Protein AF-A0A389M6L0-F1 (afdb_monomer)

Radius of gyration: 16.71 Å; Cα contacts (8 Å, |Δi|>4): 31; chains: 1; bounding box: 38×18×47 Å

Sequence (86 aa):
MMKDLITLRAEIDNLDGEILALLLKRFDASIGVRTYKKEHEVAVLDSNREAEILEYVANFTEDTMISMQLVEIYRAILATSKEVQK

Foldseek 3Di:
DDDDPVRVVVVVVVVVVVVVVVLVVVLVVLLVVVVVCVVVVNDPDPPVVLVVVLVCLLVVDPPNVVSVVSSVVSVVSVVVSVVSND

Mean predicted aligned error: 4.32 Å

Nearest PDB structures (foldseek):
  5gmu-assembly2_B  TM=8.685E-01  e=9.965E-03  Bacillus subtilis subsp. subtilis str. 168
  5j6f-assembly1_A-2  TM=8.780E-01  e=1.863E-02  Geobacillus sp. GHH01

Secondary structure (DSSP, 8-state):
-PPPHHHHHHHHHHHHHHHHHHHHHHHHHHHHHHHHHHHTT--S--HHHHHHHHHHHHTS-S-HHHHHHHHHHHHHHHHHHHHHT-

pLDDT: mean 91.87, std 8.56, range [60.81, 98.69]

Structure (mmCIF, N/CA/C/O backbone):
data_AF-A0A389M6L0-F1
#
_entry.id   AF-A0A389M6L0-F1
#
loop_
_atom_site.group_PDB
_atom_site.id
_atom_site.type_symbol
_atom_site.label_atom_id
_atom_site.label_alt_id
_atom_site.label_comp_id
_atom_site.label_asym_id
_atom_site.label_entity_id
_atom_site.label_seq_id
_atom_site.pdbx_PDB_ins_code
_atom_site.Cartn_x
_atom_site.Cartn_y
_atom_site.Cartn_z
_atom_site.occupancy
_atom_site.B_iso_or_equiv
_atom_site.auth_seq_id
_atom_site.auth_comp_id
_atom_site.auth_asym_id
_atom_site.auth_atom_id
_atom_site.pdbx_PDB_model_num
ATOM 1 N N . MET A 1 1 ? 20.394 -9.071 -23.856 1.00 67.19 1 MET A N 1
ATOM 2 C CA . MET A 1 1 ? 19.710 -8.075 -24.710 1.00 67.19 1 MET A CA 1
ATOM 3 C C . MET A 1 1 ? 18.862 -7.188 -23.820 1.00 67.19 1 MET A C 1
ATOM 5 O O . MET A 1 1 ? 18.294 -7.701 -22.865 1.00 67.19 1 MET A O 1
ATOM 9 N N . MET A 1 2 ? 18.825 -5.884 -24.095 1.00 79.94 2 MET A N 1
ATOM 10 C CA . MET A 1 2 ? 17.919 -4.950 -23.421 1.00 79.94 2 MET A CA 1
ATOM 11 C C . MET A 1 2 ? 16.477 -5.285 -23.830 1.00 79.94 2 MET A C 1
ATOM 13 O O . MET A 1 2 ? 16.242 -5.560 -25.006 1.00 79.94 2 MET A O 1
ATOM 17 N N . LYS A 1 3 ? 15.543 -5.319 -22.871 1.00 90.12 3 LYS A N 1
ATOM 18 C CA . LYS A 1 3 ? 14.111 -5.494 -23.163 1.00 90.12 3 LYS A CA 1
ATOM 19 C C . LYS A 1 3 ? 13.634 -4.321 -24.027 1.00 90.12 3 LYS A C 1
ATOM 21 O O . LYS A 1 3 ? 14.048 -3.187 -23.792 1.00 90.12 3 LYS A O 1
ATOM 26 N N . ASP A 1 4 ? 12.788 -4.590 -25.018 1.00 96.00 4 ASP A N 1
ATOM 27 C CA . ASP A 1 4 ? 12.172 -3.529 -25.813 1.00 96.00 4 ASP A CA 1
ATOM 28 C C . ASP A 1 4 ? 11.013 -2.859 -25.056 1.00 96.00 4 ASP A C 1
ATOM 30 O O . ASP A 1 4 ? 10.566 -3.316 -24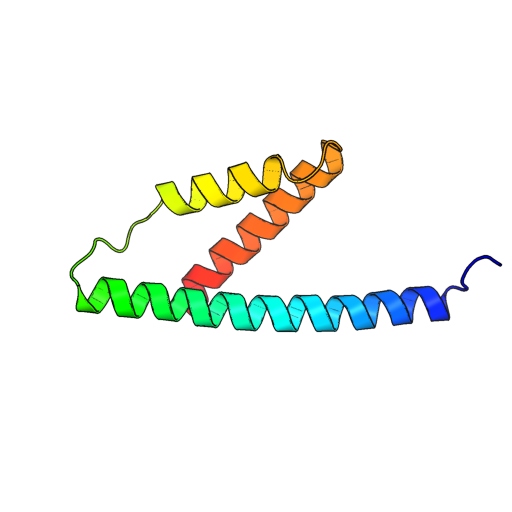.001 1.00 96.00 4 ASP A O 1
ATOM 34 N N . LEU A 1 5 ? 10.530 -1.740 -25.598 1.00 96.44 5 LEU A N 1
ATOM 35 C CA . LEU A 1 5 ? 9.459 -0.959 -24.981 1.00 96.44 5 LEU A CA 1
ATOM 36 C C . LEU A 1 5 ? 8.164 -1.766 -24.801 1.00 96.44 5 LEU A C 1
ATOM 38 O O . LEU A 1 5 ? 7.453 -1.565 -23.820 1.00 96.44 5 LEU A O 1
ATOM 42 N N . ILE A 1 6 ? 7.848 -2.654 -25.746 1.00 97.19 6 ILE A N 1
ATOM 43 C CA . ILE A 1 6 ? 6.621 -3.460 -25.710 1.00 97.19 6 ILE A CA 1
ATOM 44 C C . ILE A 1 6 ? 6.704 -4.464 -24.559 1.00 97.19 6 ILE A C 1
ATOM 46 O O . ILE A 1 6 ? 5.768 -4.579 -23.773 1.00 97.19 6 ILE A O 1
ATOM 50 N N . THR A 1 7 ? 7.851 -5.122 -24.410 1.00 96.88 7 THR A N 1
ATOM 51 C CA . THR A 1 7 ? 8.118 -6.085 -23.340 1.00 96.88 7 THR A CA 1
ATOM 52 C C . THR A 1 7 ? 8.079 -5.416 -21.969 1.00 96.88 7 THR A C 1
ATOM 54 O O . THR A 1 7 ? 7.463 -5.946 -21.051 1.00 96.88 7 THR A O 1
ATOM 57 N N . LEU A 1 8 ? 8.697 -4.237 -21.831 1.00 97.56 8 LEU A N 1
ATOM 58 C CA . LEU A 1 8 ? 8.686 -3.481 -20.574 1.00 97.56 8 LEU A CA 1
ATOM 59 C C . LEU A 1 8 ? 7.272 -3.032 -20.182 1.00 97.56 8 LEU A C 1
ATOM 61 O O . LEU A 1 8 ? 6.917 -3.092 -19.011 1.00 97.56 8 LEU A O 1
ATOM 65 N N . ARG A 1 9 ? 6.449 -2.609 -21.147 1.00 97.75 9 ARG A N 1
ATOM 66 C CA . ARG A 1 9 ? 5.051 -2.236 -20.879 1.00 97.75 9 ARG A CA 1
ATOM 67 C C . ARG A 1 9 ? 4.204 -3.433 -20.469 1.00 97.75 9 ARG A C 1
ATOM 69 O O . ARG A 1 9 ? 3.488 -3.331 -19.488 1.00 97.75 9 ARG A O 1
ATOM 76 N N . ALA A 1 10 ? 4.358 -4.572 -21.142 1.00 97.81 10 ALA A N 1
ATOM 77 C CA . ALA A 1 10 ? 3.659 -5.794 -20.752 1.00 97.81 10 ALA A CA 1
ATOM 78 C C . ALA A 1 10 ? 4.043 -6.257 -19.334 1.00 97.81 10 ALA A C 1
ATOM 80 O O . ALA A 1 10 ? 3.214 -6.788 -18.603 1.00 97.81 10 ALA A O 1
ATOM 81 N N . GLU A 1 11 ? 5.297 -6.052 -18.924 1.00 98.06 11 GLU A N 1
ATOM 82 C CA . GLU A 1 11 ? 5.737 -6.316 -17.552 1.00 98.06 11 GLU A CA 1
ATOM 83 C C . GLU A 1 11 ? 5.066 -5.379 -16.540 1.00 98.06 11 GLU A C 1
ATOM 85 O O . GLU A 1 11 ? 4.609 -5.856 -15.505 1.00 98.06 11 GLU A O 1
ATOM 90 N N . ILE A 1 12 ? 4.938 -4.085 -16.858 1.00 98.06 12 ILE A N 1
ATOM 91 C CA . ILE A 1 12 ? 4.180 -3.127 -16.036 1.00 98.06 12 ILE A CA 1
ATOM 92 C C . ILE A 1 12 ? 2.712 -3.548 -15.932 1.00 98.06 12 ILE A C 1
ATOM 94 O O . ILE A 1 12 ? 2.206 -3.659 -14.823 1.00 98.06 12 ILE A O 1
ATOM 98 N N . ASP A 1 13 ? 2.058 -3.865 -17.052 1.00 98.31 13 ASP A N 1
ATOM 99 C CA . ASP A 1 13 ? 0.645 -4.266 -17.065 1.00 98.31 13 ASP A CA 1
ATOM 100 C C . ASP A 1 13 ? 0.398 -5.506 -16.181 1.00 98.31 13 ASP A C 1
ATOM 102 O O . ASP A 1 13 ? -0.603 -5.592 -15.465 1.00 98.31 13 ASP A O 1
ATOM 106 N N . ASN A 1 14 ? 1.332 -6.464 -16.193 1.00 98.56 14 ASN A N 1
ATOM 107 C CA . ASN A 1 14 ? 1.264 -7.642 -15.330 1.00 98.56 14 ASN A CA 1
ATOM 108 C C . ASN A 1 14 ? 1.425 -7.275 -13.847 1.00 98.56 14 ASN A C 1
ATOM 110 O O . ASN A 1 14 ? 0.633 -7.725 -13.017 1.00 98.56 14 ASN A O 1
ATOM 114 N N . LEU A 1 15 ? 2.418 -6.443 -13.515 1.00 98.56 15 LEU A N 1
ATOM 115 C CA . LEU A 1 15 ? 2.644 -5.969 -12.147 1.00 98.56 15 LEU A CA 1
ATOM 116 C C . LEU A 1 15 ? 1.446 -5.174 -11.619 1.00 98.56 15 LEU A C 1
ATOM 118 O O . LEU A 1 15 ? 1.042 -5.366 -10.474 1.00 98.56 15 LEU A O 1
ATOM 122 N N . ASP A 1 16 ? 0.832 -4.338 -12.452 1.00 98.50 16 ASP A N 1
ATOM 123 C CA . ASP A 1 16 ? -0.374 -3.592 -12.099 1.00 98.50 16 ASP A CA 1
ATOM 124 C C . ASP A 1 16 ? -1.533 -4.541 -11.772 1.00 98.50 16 ASP A C 1
ATOM 126 O O . ASP A 1 16 ? -2.242 -4.345 -10.781 1.00 98.50 16 ASP A O 1
ATOM 130 N N . GLY A 1 17 ? -1.688 -5.627 -12.537 1.00 98.44 17 GLY 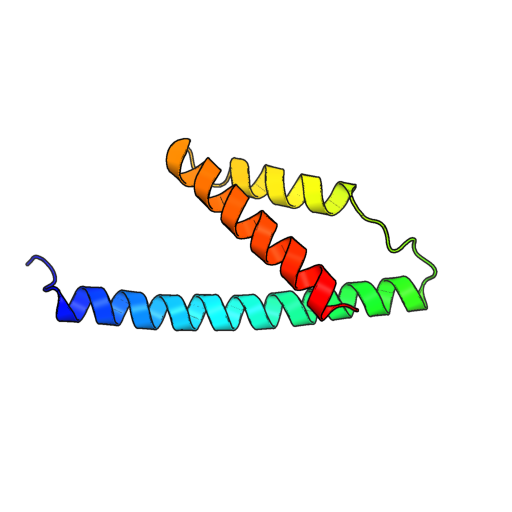A N 1
ATOM 131 C CA . GLY A 1 17 ? -2.643 -6.691 -12.224 1.00 98.44 17 GLY A CA 1
ATOM 132 C C . GLY A 1 17 ? -2.411 -7.315 -10.841 1.00 98.44 17 GLY A C 1
ATOM 133 O O . GLY A 1 17 ? -3.360 -7.508 -10.074 1.00 98.44 17 GLY A O 1
ATOM 134 N N . GLU A 1 18 ? -1.154 -7.584 -10.486 1.00 98.69 18 GLU A N 1
ATOM 135 C CA . GLU A 1 18 ? -0.787 -8.117 -9.170 1.00 98.69 18 GLU A CA 1
ATOM 136 C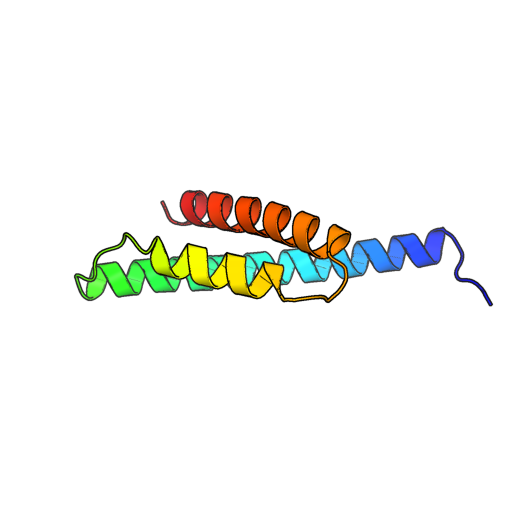 C . GLU A 1 18 ? -1.041 -7.109 -8.040 1.00 98.69 18 GLU A C 1
ATOM 138 O O . GLU A 1 18 ? -1.619 -7.469 -7.009 1.00 98.69 18 GLU A O 1
ATOM 143 N N . ILE A 1 19 ? -0.680 -5.839 -8.242 1.00 98.25 19 ILE A N 1
ATOM 144 C CA . ILE A 1 19 ? -0.919 -4.752 -7.283 1.00 98.25 19 ILE A CA 1
ATOM 145 C C . ILE A 1 19 ? -2.418 -4.613 -7.008 1.00 98.25 19 ILE A C 1
ATOM 147 O O . ILE A 1 19 ? -2.830 -4.582 -5.846 1.00 98.25 19 ILE A O 1
ATOM 151 N N . LEU A 1 20 ? -3.251 -4.591 -8.051 1.00 98.06 20 LEU A N 1
ATOM 152 C CA . LEU A 1 20 ? -4.706 -4.500 -7.909 1.00 98.06 20 LEU A CA 1
ATOM 153 C C . LEU A 1 20 ? -5.276 -5.697 -7.139 1.00 98.06 20 LEU A C 1
ATOM 155 O O . LEU A 1 20 ? -6.079 -5.517 -6.220 1.00 98.06 20 LEU A O 1
ATOM 159 N N . ALA A 1 21 ? -4.828 -6.915 -7.453 1.00 98.31 21 ALA A N 1
ATOM 160 C CA . ALA A 1 21 ? -5.258 -8.115 -6.741 1.00 98.31 21 ALA A CA 1
ATOM 161 C C . ALA A 1 21 ? -4.861 -8.087 -5.252 1.00 98.31 21 ALA A C 1
ATOM 163 O O . ALA A 1 21 ? -5.636 -8.516 -4.393 1.00 98.31 21 ALA A O 1
ATOM 164 N N . LEU A 1 22 ? -3.672 -7.569 -4.926 1.00 98.38 22 LEU A N 1
ATOM 165 C CA . LEU A 1 22 ? -3.216 -7.399 -3.544 1.00 98.38 22 LEU A CA 1
ATOM 166 C C . LEU A 1 22 ? -4.010 -6.320 -2.800 1.00 98.38 22 LEU A C 1
ATOM 168 O O . LEU A 1 22 ? -4.355 -6.520 -1.634 1.00 98.38 22 LEU A O 1
ATOM 172 N N . LEU A 1 23 ? -4.342 -5.209 -3.461 1.00 97.25 23 LEU A N 1
ATOM 173 C CA . LEU A 1 23 ? -5.156 -4.145 -2.873 1.00 97.25 23 LEU A CA 1
ATOM 174 C C . LEU A 1 23 ? -6.560 -4.637 -2.512 1.00 97.25 23 LEU A C 1
ATOM 176 O O . LEU A 1 23 ? -7.013 -4.375 -1.399 1.00 97.25 23 LEU A O 1
ATOM 180 N N . LEU A 1 24 ? -7.210 -5.408 -3.390 1.00 97.00 24 LEU A N 1
ATOM 181 C CA . LEU A 1 24 ? -8.515 -6.013 -3.099 1.00 97.00 24 LEU A CA 1
ATOM 182 C C . LEU A 1 24 ? -8.455 -6.909 -1.855 1.00 97.00 24 LEU A C 1
ATOM 184 O O . LEU A 1 24 ? -9.204 -6.696 -0.904 1.00 97.00 24 LEU A O 1
ATOM 188 N N . LYS A 1 25 ? -7.482 -7.829 -1.800 1.00 97.69 25 LYS A N 1
ATOM 189 C CA . LYS A 1 25 ? -7.271 -8.697 -0.627 1.00 97.69 25 LYS A CA 1
ATOM 190 C C . LYS A 1 25 ? -7.022 -7.894 0.652 1.00 97.69 25 LYS A C 1
ATOM 192 O O . LYS A 1 25 ? -7.505 -8.255 1.725 1.00 97.69 25 LYS A O 1
ATOM 197 N N . ARG A 1 26 ? -6.259 -6.802 0.555 1.00 96.50 26 ARG A N 1
ATOM 198 C CA . ARG A 1 26 ? -5.987 -5.907 1.686 1.00 96.50 26 ARG A CA 1
ATOM 199 C C . ARG A 1 26 ? -7.265 -5.225 2.177 1.00 96.50 26 ARG A C 1
ATOM 201 O O . ARG A 1 26 ? -7.445 -5.101 3.387 1.00 96.50 26 ARG A O 1
ATOM 208 N N . PHE A 1 27 ? -8.134 -4.778 1.273 1.00 95.00 27 PHE A N 1
ATOM 209 C CA . PHE A 1 27 ? -9.407 -4.160 1.643 1.00 95.00 27 PHE A CA 1
ATOM 210 C C . PHE A 1 27 ? -10.353 -5.155 2.312 1.00 95.00 27 PHE A C 1
ATOM 212 O O . PHE A 1 27 ? -10.900 -4.822 3.362 1.00 95.00 27 PHE A O 1
ATOM 219 N N . ASP A 1 28 ? -10.452 -6.385 1.804 1.00 95.50 28 ASP A N 1
ATOM 220 C CA . ASP A 1 28 ? -11.238 -7.450 2.441 1.00 95.50 28 ASP A CA 1
ATOM 221 C C . ASP A 1 28 ? -10.769 -7.713 3.880 1.00 95.50 28 ASP A C 1
ATOM 223 O O . ASP A 1 28 ? -11.574 -7.749 4.816 1.00 95.50 28 ASP A O 1
ATOM 227 N N . ALA A 1 29 ? -9.451 -7.807 4.093 1.00 94.56 29 ALA A N 1
ATOM 228 C CA . ALA A 1 29 ? -8.880 -7.944 5.433 1.00 94.56 29 ALA A CA 1
ATOM 229 C C . ALA A 1 29 ? -9.216 -6.737 6.328 1.00 94.56 29 ALA A C 1
ATOM 231 O O . ALA A 1 29 ? -9.550 -6.899 7.503 1.00 94.56 29 ALA A O 1
ATOM 232 N N . SER A 1 30 ? -9.171 -5.523 5.775 1.00 91.44 30 SER A N 1
ATOM 233 C CA . SER A 1 30 ? -9.501 -4.294 6.500 1.00 91.44 30 SER A CA 1
ATOM 234 C C . SER A 1 30 ? -10.977 -4.229 6.914 1.00 91.44 30 SER A C 1
ATOM 236 O O . SER A 1 30 ? -11.282 -3.773 8.016 1.00 91.44 30 SER A O 1
ATOM 238 N N . ILE A 1 31 ? -11.892 -4.715 6.069 1.00 91.31 31 ILE A N 1
ATOM 239 C CA . ILE A 1 31 ? -13.313 -4.881 6.409 1.00 91.31 31 ILE A CA 1
ATOM 240 C C . ILE A 1 31 ? -13.460 -5.904 7.541 1.00 91.31 31 ILE A C 1
ATOM 242 O O . ILE A 1 31 ? -14.162 -5.638 8.516 1.00 91.31 31 ILE A O 1
ATOM 246 N N . GLY A 1 32 ? -12.747 -7.032 7.463 1.00 92.12 32 GLY A N 1
ATOM 247 C CA . GLY A 1 32 ? -12.721 -8.045 8.521 1.00 92.12 32 GLY A CA 1
ATOM 248 C C . GLY A 1 32 ? -12.305 -7.480 9.884 1.00 92.12 32 GLY A C 1
ATOM 249 O O . GLY A 1 32 ? -12.967 -7.745 10.887 1.00 92.12 32 GLY A O 1
ATOM 250 N N . VAL A 1 33 ? -11.273 -6.627 9.923 1.00 89.50 33 VAL A N 1
ATOM 251 C CA . VAL A 1 33 ? -10.849 -5.928 11.153 1.00 89.50 33 VAL A CA 1
ATOM 252 C C . VAL A 1 33 ? -11.972 -5.053 11.715 1.00 89.50 33 VAL A C 1
ATOM 254 O O . VAL A 1 33 ? -12.207 -5.068 12.924 1.00 89.50 33 VAL A O 1
ATOM 257 N N . ARG A 1 34 ? -12.695 -4.307 10.868 1.00 86.25 34 ARG A N 1
ATOM 258 C CA . ARG A 1 34 ? -13.832 -3.485 11.317 1.00 86.25 34 ARG A CA 1
ATOM 259 C C . ARG A 1 34 ? -14.946 -4.345 11.911 1.00 86.25 34 ARG A C 1
ATOM 261 O O . ARG A 1 34 ? -15.450 -4.006 12.982 1.00 86.25 34 ARG A O 1
ATOM 268 N N . THR A 1 35 ? -15.317 -5.436 11.241 1.00 88.56 35 THR A N 1
ATOM 269 C CA . THR A 1 35 ? -16.341 -6.377 11.721 1.00 88.56 35 THR A CA 1
ATOM 270 C C . THR A 1 35 ? -15.959 -6.937 13.085 1.00 88.56 35 THR A C 1
ATOM 272 O O . THR A 1 35 ? -16.738 -6.824 14.028 1.00 88.56 35 THR A O 1
ATOM 275 N N . TYR A 1 36 ? -14.720 -7.411 13.228 1.00 90.38 36 TYR A N 1
ATOM 276 C CA . TYR A 1 36 ? -14.202 -7.911 14.498 1.00 90.38 36 TYR A CA 1
ATOM 277 C C . TYR A 1 36 ? -14.278 -6.857 15.612 1.00 90.38 36 TYR A C 1
ATOM 279 O O . TYR A 1 36 ? -14.812 -7.133 16.685 1.00 90.38 36 TYR A O 1
ATOM 287 N N . LYS A 1 37 ? -13.793 -5.629 15.365 1.00 86.75 37 LYS A N 1
ATOM 288 C CA . LYS A 1 37 ? -13.829 -4.544 16.364 1.00 86.75 37 LYS A CA 1
ATOM 289 C C . LYS A 1 37 ? -15.259 -4.205 16.793 1.00 86.75 37 LYS A C 1
ATOM 291 O O . LYS A 1 37 ? -15.490 -3.976 17.976 1.00 86.75 37 LYS A O 1
ATOM 296 N N . LYS A 1 38 ? -16.212 -4.215 15.852 1.00 85.25 38 LYS A N 1
ATOM 297 C CA . LYS A 1 38 ? -17.637 -3.980 16.125 1.00 85.25 38 LYS A CA 1
ATOM 298 C C . LYS A 1 38 ? -18.242 -5.074 17.007 1.00 85.25 38 LYS A C 1
ATOM 300 O O . LYS A 1 38 ? -19.003 -4.753 17.910 1.00 85.25 38 LYS A O 1
ATOM 305 N N . GLU A 1 39 ? -17.911 -6.336 16.749 1.00 89.94 39 GLU A N 1
ATOM 306 C CA . GLU A 1 39 ? -18.408 -7.483 17.523 1.00 89.94 39 GLU A CA 1
ATOM 307 C C . GLU A 1 39 ? -17.821 -7.554 18.940 1.00 89.94 39 GLU A C 1
ATOM 309 O O . GLU A 1 39 ? -18.476 -8.061 19.843 1.00 89.94 39 GLU A O 1
ATOM 314 N N . HIS A 1 40 ? -16.610 -7.026 19.140 1.00 89.06 40 HIS A N 1
ATOM 315 C CA . HIS A 1 40 ? -15.870 -7.112 20.405 1.00 89.06 40 HIS A CA 1
ATOM 316 C C . HIS A 1 40 ? -15.814 -5.784 21.181 1.00 89.06 40 HIS A C 1
ATOM 318 O O . HIS A 1 40 ? -15.021 -5.660 22.111 1.00 89.06 40 HIS A O 1
ATOM 324 N N . GLU A 1 41 ? -16.606 -4.779 20.784 1.00 81.12 41 GLU A N 1
ATOM 325 C CA . GLU A 1 41 ? -16.666 -3.443 21.412 1.00 81.12 41 GLU A CA 1
ATOM 326 C C . GLU A 1 41 ? -15.297 -2.737 21.538 1.00 81.12 41 GLU A C 1
ATOM 328 O O . GLU A 1 41 ? -15.074 -1.885 22.400 1.00 81.12 41 GLU A O 1
ATOM 333 N N . VAL A 1 42 ? -14.359 -3.062 20.643 1.00 80.69 42 VAL A N 1
ATOM 334 C CA . VAL A 1 42 ? -13.037 -2.429 20.593 1.00 80.69 42 VAL A CA 1
ATOM 335 C C . VAL A 1 42 ? -13.157 -1.084 19.882 1.00 80.69 42 VAL A C 1
ATOM 337 O O . VAL A 1 42 ? -13.778 -0.979 18.822 1.00 80.69 42 VAL A O 1
ATOM 340 N N . ALA A 1 43 ? -12.523 -0.045 20.432 1.00 73.75 43 ALA A N 1
ATOM 341 C CA . ALA A 1 43 ? -12.502 1.275 19.813 1.00 73.75 43 ALA A CA 1
ATOM 342 C C . ALA A 1 43 ? -12.007 1.201 18.354 1.00 73.75 43 ALA A C 1
ATOM 344 O O . ALA A 1 43 ? -10.942 0.663 18.045 1.00 73.75 43 ALA A O 1
ATOM 345 N N . VAL A 1 44 ? -12.807 1.754 17.440 1.00 60.81 44 VAL A N 1
ATOM 346 C CA . VAL A 1 44 ? -12.545 1.722 15.991 1.00 60.81 44 VAL A CA 1
ATOM 347 C C . VAL A 1 44 ? -11.380 2.644 15.604 1.00 60.81 44 VAL A C 1
ATOM 349 O O . VAL A 1 44 ? -10.745 2.425 14.574 1.00 60.81 44 VAL A O 1
ATOM 352 N N . LEU A 1 45 ? -11.059 3.644 16.434 1.00 62.94 45 LEU A N 1
ATOM 353 C CA . LEU A 1 45 ? -9.981 4.590 16.160 1.00 62.94 45 LEU A CA 1
ATOM 354 C C . LEU A 1 45 ? -8.615 3.960 16.455 1.00 62.94 45 LEU A C 1
ATOM 356 O O . LEU A 1 45 ? -8.292 3.676 17.604 1.00 62.94 45 LEU A O 1
ATOM 360 N N . ASP A 1 46 ? -7.817 3.767 15.408 1.00 68.88 46 ASP A N 1
ATOM 361 C CA . ASP A 1 46 ? -6.500 3.134 15.494 1.00 68.88 46 ASP A CA 1
ATOM 362 C C . ASP A 1 46 ? -5.446 3.972 14.764 1.00 68.88 46 ASP A C 1
ATOM 364 O O . ASP A 1 46 ? -4.759 3.524 13.847 1.00 68.88 46 ASP A O 1
ATOM 368 N N . SER A 1 47 ? -5.353 5.247 15.153 1.00 73.62 47 SER A N 1
ATOM 369 C CA . SER A 1 47 ? -4.325 6.165 14.647 1.00 73.62 47 SER A CA 1
ATOM 370 C C . SER A 1 47 ? -2.911 5.631 14.886 1.00 73.62 47 SER A C 1
ATOM 372 O O . SER A 1 47 ? -2.008 5.923 14.105 1.00 73.62 47 SER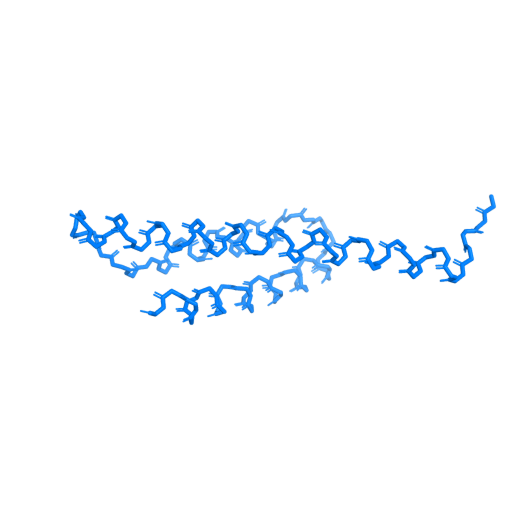 A O 1
ATOM 374 N N . ASN A 1 48 ? -2.734 4.816 15.930 1.00 83.62 48 ASN A N 1
ATOM 375 C CA . ASN A 1 48 ? -1.475 4.144 16.229 1.00 83.62 48 ASN A CA 1
ATOM 376 C C . ASN A 1 48 ? -1.137 3.121 15.142 1.00 83.62 48 ASN A C 1
ATOM 378 O O . ASN A 1 48 ? -0.032 3.152 14.605 1.00 83.62 48 ASN A O 1
ATOM 382 N N . ARG A 1 49 ? -2.103 2.293 14.721 1.00 88.38 49 ARG A N 1
ATOM 383 C CA . ARG A 1 49 ? -1.857 1.312 13.661 1.00 88.38 49 ARG A CA 1
ATOM 384 C C . ARG A 1 49 ? -1.508 1.944 12.316 1.00 88.38 49 ARG A C 1
ATOM 386 O O . ARG A 1 49 ? -0.688 1.403 11.577 1.00 88.38 49 ARG A O 1
ATOM 393 N N . GLU A 1 50 ? -2.114 3.076 11.972 1.00 90.81 50 GLU A N 1
ATOM 394 C CA . GLU A 1 50 ? -1.761 3.795 10.741 1.00 90.81 50 GLU A CA 1
ATOM 395 C C . GLU A 1 50 ? -0.338 4.351 10.784 1.00 90.81 50 GLU A C 1
ATOM 397 O O . GLU A 1 50 ? 0.381 4.240 9.792 1.00 90.81 50 GLU A O 1
ATOM 402 N N . ALA A 1 51 ? 0.078 4.901 11.928 1.00 92.62 51 ALA A N 1
ATOM 403 C CA . ALA A 1 51 ? 1.440 5.386 12.117 1.00 92.62 51 ALA A CA 1
ATOM 404 C C . ALA A 1 51 ? 2.467 4.253 11.960 1.00 92.62 51 ALA A C 1
ATOM 406 O O . ALA A 1 51 ? 3.425 4.417 11.209 1.00 92.62 51 ALA A O 1
ATOM 407 N N . GLU A 1 52 ? 2.217 3.084 12.559 1.00 94.62 52 GLU A N 1
ATOM 408 C CA . GLU A 1 52 ? 3.077 1.897 12.420 1.00 94.62 52 GLU A CA 1
ATOM 409 C C . GLU A 1 52 ? 3.227 1.441 10.960 1.00 94.62 52 GLU A C 1
ATOM 411 O O . GLU A 1 52 ? 4.315 1.070 10.524 1.00 94.62 52 GLU A O 1
ATOM 416 N N . ILE A 1 53 ? 2.138 1.466 10.180 1.00 95.38 53 ILE A N 1
ATOM 417 C CA . ILE A 1 53 ? 2.183 1.093 8.758 1.00 95.38 53 ILE A CA 1
ATOM 418 C C . ILE A 1 53 ? 3.044 2.088 7.977 1.00 95.38 53 ILE A C 1
ATOM 420 O O . ILE A 1 53 ? 3.861 1.674 7.158 1.00 95.38 53 ILE A O 1
ATOM 424 N N . LEU A 1 54 ? 2.869 3.390 8.210 1.00 96.38 54 LEU A N 1
ATOM 425 C CA . LEU A 1 54 ? 3.640 4.415 7.507 1.00 96.38 54 LEU A CA 1
ATOM 426 C C . LEU A 1 54 ? 5.121 4.388 7.898 1.00 96.38 54 LEU A C 1
ATOM 428 O O . LEU A 1 54 ? 5.968 4.567 7.028 1.00 96.38 54 LEU A O 1
ATOM 432 N N . GLU A 1 55 ? 5.440 4.114 9.163 1.00 96.75 55 GLU A N 1
ATOM 433 C CA . GLU A 1 55 ? 6.818 3.920 9.622 1.00 96.75 55 GLU A CA 1
ATOM 434 C C . GLU A 1 55 ? 7.459 2.688 8.974 1.00 96.75 55 GLU A C 1
ATOM 436 O O . GLU A 1 55 ? 8.588 2.760 8.489 1.00 96.75 55 GLU A O 1
ATOM 441 N N . TYR A 1 56 ? 6.731 1.572 8.890 1.00 97.06 56 TYR A N 1
ATOM 442 C CA . TYR A 1 56 ? 7.204 0.383 8.182 1.00 97.06 56 TYR A CA 1
ATOM 443 C C . TYR A 1 56 ? 7.519 0.689 6.710 1.00 97.06 56 TYR A C 1
ATOM 445 O O . TYR A 1 56 ? 8.581 0.324 6.210 1.00 97.06 56 TYR A O 1
ATOM 453 N N . VAL A 1 57 ? 6.623 1.404 6.024 1.00 97.00 57 VAL A N 1
ATOM 454 C CA . VAL A 1 57 ? 6.793 1.767 4.609 1.00 97.00 57 VAL A CA 1
ATOM 455 C C . VAL A 1 57 ? 7.958 2.736 4.411 1.00 97.00 57 VAL A C 1
ATOM 457 O O . VAL A 1 57 ? 8.732 2.568 3.470 1.00 97.00 57 VAL A O 1
ATOM 460 N N . ALA A 1 58 ? 8.132 3.704 5.315 1.00 96.44 58 ALA A N 1
ATOM 461 C CA . ALA A 1 58 ? 9.247 4.648 5.274 1.00 96.44 58 ALA A CA 1
ATOM 462 C C . ALA A 1 58 ? 10.618 3.957 5.393 1.00 96.44 58 ALA A C 1
ATOM 464 O O . ALA A 1 58 ? 11.610 4.453 4.864 1.00 96.44 58 ALA A O 1
ATOM 465 N N . ASN A 1 59 ? 10.675 2.796 6.046 1.00 96.75 59 ASN A N 1
ATOM 466 C CA . ASN A 1 59 ? 11.900 2.016 6.225 1.00 96.75 59 ASN A CA 1
ATOM 467 C C . ASN A 1 59 ? 12.011 0.824 5.258 1.00 96.75 59 ASN A C 1
ATOM 469 O O . ASN A 1 59 ? 12.903 -0.008 5.408 1.00 96.75 59 ASN A O 1
ATOM 473 N N . PHE A 1 60 ? 11.118 0.712 4.267 1.00 96.44 60 PHE A N 1
ATOM 474 C CA . PHE A 1 60 ? 11.095 -0.431 3.348 1.00 96.44 60 PHE A CA 1
ATOM 475 C C . PHE A 1 60 ? 12.291 -0.461 2.380 1.00 96.44 60 PHE A C 1
ATOM 477 O O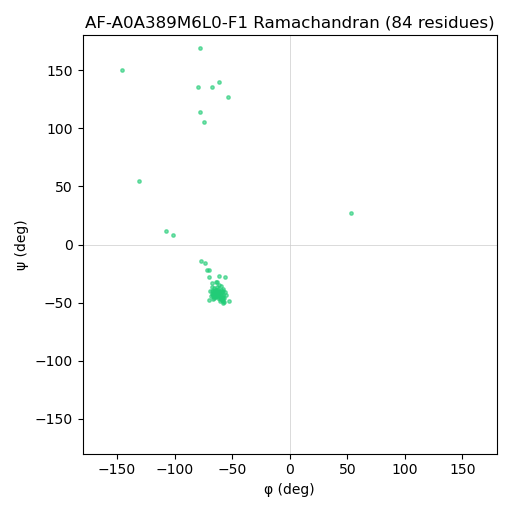 . PHE A 1 60 ? 12.632 -1.513 1.843 1.00 96.44 60 PHE A O 1
ATOM 484 N N . THR A 1 61 ? 12.933 0.684 2.144 1.00 95.00 61 THR A N 1
ATOM 485 C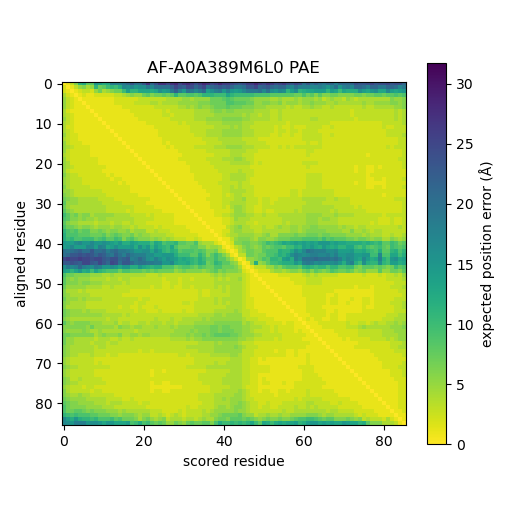 CA . THR A 1 61 ? 14.109 0.810 1.278 1.00 95.00 61 THR A CA 1
ATOM 486 C C . THR A 1 61 ? 15.071 1.867 1.815 1.00 95.00 61 THR A C 1
ATOM 488 O O . THR A 1 61 ? 14.645 2.834 2.444 1.00 95.00 61 THR A O 1
ATOM 491 N N . GLU A 1 62 ? 16.367 1.691 1.546 1.00 95.44 62 GLU A N 1
ATOM 492 C CA . GLU A 1 62 ? 17.417 2.667 1.879 1.00 95.44 62 GLU A CA 1
ATOM 493 C C . GLU A 1 62 ? 17.392 3.898 0.953 1.00 95.44 62 GLU A C 1
ATOM 495 O O . GLU A 1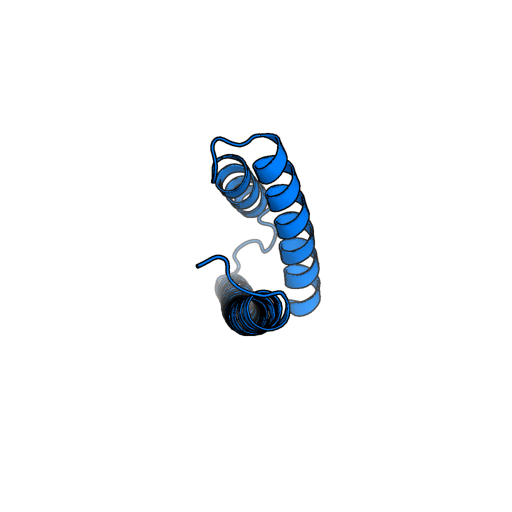 62 ? 17.970 4.937 1.278 1.00 95.44 62 GLU A O 1
ATOM 500 N N . ASP A 1 63 ? 16.706 3.813 -0.194 1.00 97.06 63 ASP A N 1
ATOM 501 C CA . ASP A 1 63 ? 16.510 4.952 -1.091 1.00 97.06 63 ASP A CA 1
ATOM 502 C C . ASP A 1 63 ? 15.471 5.915 -0.503 1.00 97.06 63 ASP A C 1
ATOM 504 O O . ASP A 1 63 ? 14.261 5.671 -0.531 1.00 97.06 63 ASP A O 1
ATOM 508 N N . THR A 1 64 ? 15.953 7.042 0.018 1.00 94.38 64 THR A N 1
ATOM 509 C CA . THR A 1 64 ? 15.119 8.046 0.686 1.00 94.38 64 THR A CA 1
ATOM 510 C C . THR A 1 64 ? 14.104 8.698 -0.249 1.00 94.38 64 THR A C 1
ATOM 512 O O . THR A 1 64 ? 12.999 9.026 0.187 1.00 94.38 64 THR A O 1
ATOM 515 N N . MET A 1 65 ? 14.425 8.861 -1.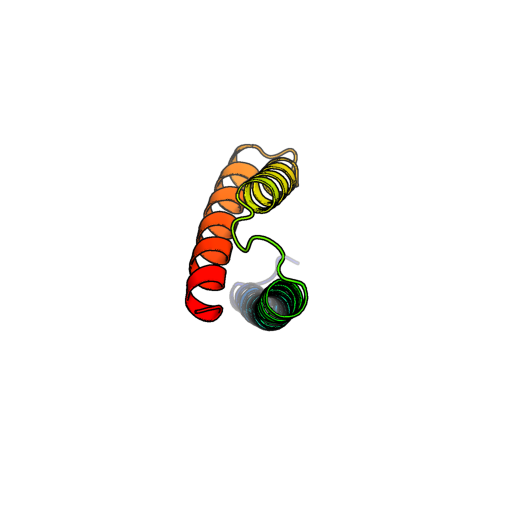536 1.00 95.50 65 MET A N 1
ATOM 516 C CA . MET A 1 65 ? 13.493 9.427 -2.508 1.00 95.50 65 MET A CA 1
ATOM 517 C C . MET A 1 65 ? 12.352 8.448 -2.775 1.00 95.50 65 MET A C 1
ATOM 519 O O . MET A 1 65 ? 11.187 8.845 -2.718 1.00 95.50 65 MET A O 1
ATOM 523 N N . ILE A 1 66 ? 12.670 7.174 -3.020 1.00 95.75 66 ILE A N 1
ATOM 524 C CA . ILE A 1 66 ? 11.662 6.130 -3.248 1.00 95.75 66 ILE A CA 1
ATOM 525 C C . ILE A 1 66 ? 10.824 5.910 -1.987 1.00 95.75 66 ILE A C 1
ATOM 527 O O . ILE A 1 66 ? 9.601 5.838 -2.081 1.00 95.75 66 ILE A O 1
ATOM 531 N N . SER A 1 67 ? 11.452 5.873 -0.810 1.00 96.38 67 SER A N 1
ATOM 532 C CA . SER A 1 67 ? 10.768 5.748 0.481 1.00 96.38 67 SER A CA 1
ATOM 533 C C . SER A 1 67 ? 9.677 6.812 0.655 1.00 96.38 67 SER A C 1
ATOM 535 O O . SER A 1 67 ? 8.524 6.473 0.932 1.00 96.38 67 SER A O 1
ATOM 537 N N . MET A 1 68 ? 9.985 8.087 0.383 1.00 96.12 68 MET A N 1
ATOM 538 C CA . MET A 1 68 ? 8.984 9.159 0.445 1.00 96.12 68 MET A CA 1
ATOM 539 C C . MET A 1 68 ? 7.810 8.923 -0.516 1.00 96.12 68 MET A C 1
ATOM 541 O O . MET A 1 68 ? 6.661 9.144 -0.139 1.00 96.12 68 MET A O 1
ATOM 545 N N . GLN A 1 69 ? 8.067 8.442 -1.737 1.00 97.75 69 GLN A N 1
ATOM 546 C CA . GLN A 1 69 ? 6.992 8.144 -2.692 1.00 97.75 69 GLN A CA 1
ATOM 547 C C . GLN A 1 69 ? 6.122 6.967 -2.228 1.00 97.75 69 GLN A C 1
ATOM 549 O O . GLN A 1 69 ? 4.897 7.021 -2.342 1.00 97.75 69 GLN A O 1
ATOM 554 N N . LEU A 1 70 ? 6.728 5.921 -1.659 1.00 97.81 70 LEU A N 1
ATOM 555 C CA . LEU A 1 70 ? 5.995 4.774 -1.117 1.00 97.81 70 LEU A CA 1
ATOM 556 C C . LEU A 1 70 ? 5.092 5.177 0.052 1.00 97.81 70 LEU A C 1
ATOM 558 O O . LEU A 1 70 ? 3.954 4.709 0.130 1.00 97.81 70 LEU A O 1
ATOM 562 N N . VAL A 1 71 ? 5.565 6.069 0.927 1.00 97.81 71 VAL A N 1
ATOM 563 C CA . VAL A 1 71 ? 4.762 6.617 2.030 1.00 97.81 71 VAL A CA 1
ATOM 564 C C . VAL A 1 71 ? 3.521 7.332 1.492 1.00 97.81 71 VAL A C 1
ATOM 566 O O . VAL A 1 71 ? 2.421 7.072 1.979 1.00 97.81 71 VAL A O 1
ATOM 569 N N . GLU A 1 72 ? 3.656 8.168 0.461 1.00 97.88 72 GLU A N 1
ATOM 570 C CA . GLU A 1 72 ? 2.514 8.875 -0.135 1.00 97.88 72 GLU A CA 1
ATOM 571 C C . GLU A 1 72 ? 1.510 7.920 -0.798 1.00 97.88 72 GLU A C 1
ATOM 573 O O . GLU A 1 72 ? 0.298 8.052 -0.597 1.00 97.88 72 GLU A O 1
ATOM 578 N N . ILE A 1 73 ? 1.993 6.886 -1.493 1.00 97.94 73 ILE A N 1
ATOM 579 C CA . ILE A 1 73 ? 1.136 5.817 -2.028 1.00 97.94 73 ILE A CA 1
ATOM 580 C C . ILE A 1 73 ? 0.363 5.137 -0.891 1.00 97.94 73 ILE A C 1
ATOM 582 O O . ILE A 1 73 ? -0.854 4.953 -0.975 1.00 97.94 73 ILE A O 1
ATOM 586 N N . TYR A 1 74 ? 1.034 4.801 0.211 1.00 97.31 74 TYR A N 1
ATOM 587 C CA . TYR A 1 74 ? 0.384 4.146 1.343 1.00 97.31 74 TYR A CA 1
ATOM 588 C C . TYR A 1 74 ? -0.615 5.042 2.073 1.00 97.31 74 TYR A C 1
ATOM 590 O O . TYR A 1 74 ? -1.648 4.540 2.522 1.00 97.31 74 TYR A O 1
ATOM 598 N N . ARG A 1 75 ? -0.382 6.358 2.149 1.00 96.44 75 ARG A N 1
ATOM 599 C CA . ARG A 1 75 ? -1.389 7.307 2.652 1.00 96.44 75 ARG A CA 1
ATOM 600 C C . ARG A 1 75 ? -2.663 7.250 1.814 1.00 96.44 75 ARG A C 1
ATOM 602 O O . ARG A 1 75 ? -3.752 7.174 2.386 1.00 96.44 75 ARG A O 1
ATOM 609 N N . ALA A 1 76 ? -2.540 7.223 0.487 1.00 97.00 76 ALA A N 1
ATOM 610 C CA . ALA A 1 76 ? -3.689 7.111 -0.410 1.00 97.00 76 ALA A CA 1
ATOM 611 C C . ALA A 1 76 ? -4.424 5.767 -0.245 1.00 97.00 76 ALA A C 1
ATOM 613 O O . ALA A 1 76 ? -5.656 5.739 -0.162 1.00 97.00 76 ALA A O 1
ATOM 614 N N . ILE A 1 77 ? -3.686 4.659 -0.114 1.00 96.44 77 ILE A N 1
ATOM 615 C CA . ILE A 1 77 ? -4.264 3.333 0.158 1.00 96.44 77 ILE A CA 1
ATOM 616 C C . ILE A 1 77 ? -5.025 3.335 1.490 1.00 96.44 77 ILE A C 1
ATOM 618 O O . ILE A 1 77 ? -6.153 2.849 1.548 1.00 96.44 77 ILE A O 1
ATOM 622 N N . LEU A 1 78 ? -4.443 3.883 2.562 1.00 93.69 78 LEU A N 1
ATOM 623 C CA . LEU A 1 78 ? -5.079 3.956 3.881 1.00 93.69 78 LEU A CA 1
ATOM 624 C C . LEU A 1 78 ? -6.338 4.830 3.863 1.00 93.69 78 LEU A C 1
ATOM 626 O O . LEU A 1 78 ? -7.365 4.415 4.401 1.00 93.69 78 LEU A O 1
ATOM 630 N N . ALA A 1 79 ? -6.284 5.995 3.213 1.00 93.19 79 ALA A N 1
ATOM 631 C CA . ALA A 1 79 ? -7.442 6.867 3.037 1.00 93.19 79 ALA A CA 1
ATOM 632 C C . ALA A 1 79 ? -8.574 6.144 2.289 1.00 93.19 79 ALA A C 1
ATOM 634 O O . ALA A 1 79 ? -9.709 6.121 2.759 1.00 93.19 79 ALA A O 1
ATOM 635 N N . THR A 1 80 ? -8.249 5.461 1.189 1.00 93.69 80 THR A N 1
ATOM 636 C CA . THR A 1 80 ? -9.214 4.669 0.408 1.00 93.69 80 THR A CA 1
ATOM 637 C C . THR A 1 80 ? -9.792 3.519 1.230 1.00 93.69 80 THR A C 1
ATOM 639 O O . THR A 1 80 ? -10.999 3.294 1.226 1.00 93.69 80 THR A O 1
ATOM 642 N N . SER A 1 81 ? -8.952 2.828 2.007 1.00 90.75 81 SER A N 1
ATOM 643 C CA . SER A 1 81 ? -9.369 1.745 2.902 1.00 90.75 81 SER A CA 1
ATOM 644 C C . SER A 1 81 ? -10.447 2.219 3.876 1.00 90.75 81 SER A C 1
ATOM 646 O O . SER A 1 81 ? -11.392 1.477 4.130 1.00 90.75 81 SER A O 1
ATOM 648 N N . LYS A 1 82 ? -10.333 3.437 4.426 1.00 88.31 82 LYS A N 1
ATOM 649 C CA . LYS A 1 82 ? -11.346 4.010 5.331 1.00 88.31 82 LYS A CA 1
ATOM 650 C C . LYS A 1 82 ? -12.675 4.253 4.629 1.00 88.31 82 LYS A C 1
ATOM 652 O O . LYS A 1 82 ? -13.711 3.999 5.230 1.00 88.31 82 LYS A O 1
ATOM 657 N N . GLU A 1 83 ? -12.645 4.718 3.383 1.00 88.44 83 GLU A N 1
ATOM 658 C CA . GLU A 1 83 ? -13.854 4.935 2.582 1.00 88.44 83 GLU A CA 1
ATOM 659 C C . GLU A 1 83 ? -14.554 3.612 2.249 1.00 88.44 83 GLU A C 1
ATOM 661 O O . GLU A 1 83 ? -15.760 3.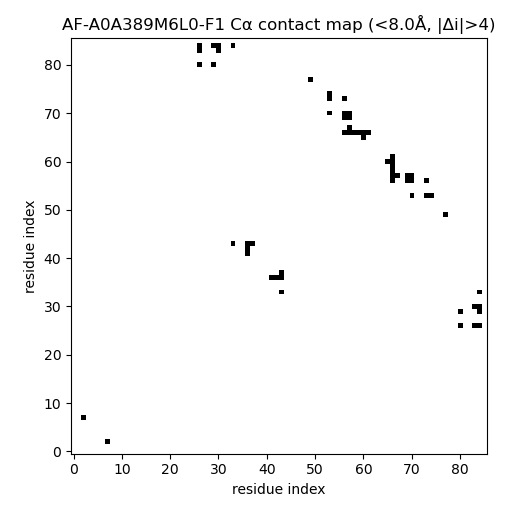505 2.442 1.00 88.44 83 GLU A O 1
ATOM 666 N N . VAL A 1 84 ? -13.798 2.584 1.846 1.00 86.19 84 VAL A N 1
ATOM 667 C CA . VAL A 1 84 ? -14.326 1.234 1.558 1.00 86.19 84 VAL A CA 1
ATOM 668 C C . VAL A 1 84 ? -14.926 0.569 2.802 1.00 86.19 84 VAL A C 1
ATOM 670 O O . VAL A 1 84 ? -15.868 -0.209 2.706 1.00 86.19 84 VAL A O 1
ATOM 673 N N . GLN A 1 85 ? -14.381 0.869 3.980 1.00 78.31 85 GLN A N 1
ATOM 674 C CA . GLN A 1 85 ? -14.849 0.321 5.249 1.00 78.31 85 GLN A CA 1
ATOM 675 C C . GLN A 1 85 ? -16.132 0.960 5.779 1.00 78.31 85 GLN A C 1
ATOM 677 O O . GLN A 1 85 ? -16.659 0.407 6.743 1.00 78.31 85 GLN A O 1
ATOM 682 N N . LYS A 1 86 ? -16.589 2.112 5.266 1.00 71.25 86 LYS A N 1
ATOM 683 C CA . LYS A 1 86 ? -17.796 2.791 5.777 1.00 71.25 86 LYS A CA 1
ATOM 684 C C . LYS A 1 86 ? -19.020 1.885 5.661 1.00 71.25 86 LYS A C 1
ATOM 686 O O . LYS A 1 86 ? -19.653 1.656 6.727 1.00 71.25 86 LYS A O 1
#

Solvent-accessible surface area (backbone atoms only — not comparable to full-atom values): 4898 Å² total; per-residue (Å²): 131,83,80,51,73,67,57,53,49,55,51,48,57,52,51,50,52,52,52,52,55,50,50,53,55,51,44,56,52,52,39,50,51,51,53,50,27,64,77,65,75,43,79,84,80,52,70,64,61,53,49,54,52,44,54,52,40,45,65,70,44,92,49,64,71,60,14,56,52,48,32,54,52,49,50,54,52,53,55,49,45,54,61,77,55,108